Protein AF-A0AAD6TF02-F1 (afdb_monomer_lite)

pLDDT: mean 73.34, std 21.2, range [31.02, 96.44]

Foldseek 3Di:
DDDDDDDDDDPDDPPPPPPDPPPPQVKDFDADDCPPPLVVCLVVLVVDDDDPDQPDDDCPVHDGSVNVVVVSCCSNPPDDPVVVSVLQRDQCPDDPPVPDDPPDPPPRQHFATKIWTQDPNDTDIDHDDDAPDPPQDDDDDDDDPPDDCSVCSVVVVVSNPDPVPPPDD

InterPro domains:
  IPR010497 Epoxide hydrolase, N-terminal [PF06441] (27-95)
  IPR010497 Epoxide hydrolase, N-terminal [PF06441] (109-148)
  IPR029058 Alpha/Beta hydrolase fold [G3DSA:3.40.50.1820] (13-167)
  IPR029058 Alpha/Beta hydrolase fold [SSF53474] (22-164)

Organism: NCBI:txid1745969

Radius of gyration: 25.13 Å; chains: 1; bounding box: 47×43×103 Å

Secondary structure (DSSP, 8-state):
---------------------------EE-----TTHHHHHHHHTTTSPPP------SSTTSS-HHHHHHHHHIIIII--HHHHHHHHT------SGGGS--S-TTT---PPEEEEEEETTEEEEEEE---S-TTPPP------TT--GGGGHHHHHHHHH--------

Sequence (169 aa):
MGFYLHLSSLVLFAAFTTSGAATDFQVKPFKVDLTAQIPRLTSRLPAKTLYSDRDGGSGEWGIELDVLQELRTDWLMNFDWEAQWAELNTSLQWSLTFLLHSCDLERLVHIFEQFTAVIEGLTVHFTHEKSADPEAIPVILCHGWPLTPVILSKYTQALSKNSYRSSNH

Structure (mmCIF, N/CA/C/O backbone):
data_AF-A0AAD6TF02-F1
#
_entry.id   AF-A0AAD6TF02-F1
#
loop_
_atom_site.group_PDB
_atom_site.id
_atom_site.type_symbol
_atom_site.label_atom_id
_atom_site.label_alt_id
_atom_site.label_comp_id
_atom_site.label_asym_id
_atom_site.label_entity_id
_atom_site.label_seq_id
_atom_site.pdbx_PDB_ins_code
_atom_site.Cartn_x
_atom_site.Cartn_y
_atom_site.Cartn_z
_atom_site.occupancy
_atom_site.B_iso_or_equiv
_atom_site.auth_seq_id
_atom_site.auth_comp_id
_atom_site.auth_asym_id
_atom_site.auth_atom_id
_atom_site.pdbx_PDB_model_num
ATOM 1 N N . MET A 1 1 ? -8.373 0.542 68.431 1.00 39.12 1 MET A N 1
ATOM 2 C CA . MET A 1 1 ? -9.798 0.211 68.223 1.00 39.12 1 MET A CA 1
ATOM 3 C C . MET A 1 1 ? -10.224 0.954 66.967 1.00 39.12 1 MET A C 1
ATOM 5 O O . MET A 1 1 ? -10.237 2.176 66.984 1.00 39.12 1 MET A O 1
ATOM 9 N N . GLY A 1 2 ? -10.315 0.240 65.845 1.00 35.72 2 GLY A N 1
ATOM 10 C CA . GLY A 1 2 ? -10.433 0.830 64.511 1.00 35.72 2 GLY A CA 1
ATOM 11 C C . GLY A 1 2 ? -11.868 1.183 64.135 1.00 35.72 2 GLY A C 1
ATOM 12 O O . GLY A 1 2 ? -12.803 0.530 64.585 1.00 35.72 2 GLY A O 1
ATOM 13 N N . PHE A 1 3 ? -12.010 2.178 63.265 1.00 34.72 3 PHE A N 1
ATOM 14 C CA . PHE A 1 3 ? -13.220 2.414 62.487 1.00 34.72 3 PHE A CA 1
ATOM 15 C C . PHE A 1 3 ? -12.809 2.578 61.022 1.00 34.72 3 PHE A C 1
ATOM 17 O O . PHE A 1 3 ? -12.221 3.584 60.636 1.00 34.72 3 PHE A O 1
ATOM 24 N N . TYR A 1 4 ? -13.069 1.535 60.232 1.00 33.84 4 TYR A N 1
ATOM 25 C CA . TYR A 1 4 ? -13.024 1.556 58.773 1.00 33.84 4 TYR A CA 1
ATOM 26 C C . TYR A 1 4 ? -14.386 2.050 58.270 1.00 33.84 4 TYR A C 1
ATOM 28 O O . TYR A 1 4 ? -15.408 1.426 58.549 1.00 33.84 4 TYR A O 1
ATOM 36 N N . LEU A 1 5 ? -14.406 3.158 57.528 1.00 33.00 5 LEU A N 1
ATOM 37 C CA . LEU A 1 5 ? -15.569 3.604 56.758 1.00 33.00 5 LEU A CA 1
ATOM 38 C C . LEU A 1 5 ? -15.458 3.025 55.343 1.00 33.00 5 LEU A C 1
ATOM 40 O O . LEU A 1 5 ? -14.681 3.509 54.525 1.00 33.00 5 LEU A O 1
ATOM 44 N N . HIS A 1 6 ? -16.230 1.975 55.063 1.00 31.02 6 HIS A N 1
ATOM 45 C CA . HIS A 1 6 ? -16.459 1.487 53.704 1.00 31.02 6 HIS A CA 1
ATOM 46 C C . HIS A 1 6 ? -17.544 2.351 53.043 1.00 31.02 6 HIS A C 1
ATOM 48 O O . HIS A 1 6 ? -18.731 2.187 53.319 1.00 31.02 6 HIS A O 1
ATOM 54 N N . LEU A 1 7 ? -17.149 3.267 52.158 1.00 33.94 7 LEU A N 1
ATOM 55 C CA . LEU A 1 7 ? -18.062 3.896 51.203 1.00 33.94 7 LEU A CA 1
ATOM 56 C C . LEU A 1 7 ? -18.243 2.947 50.016 1.00 33.94 7 LEU A C 1
ATOM 58 O O . LEU A 1 7 ? -17.362 2.794 49.175 1.00 33.94 7 LEU A O 1
ATOM 62 N N . SER A 1 8 ? -19.392 2.276 49.992 1.00 35.06 8 SER A N 1
ATOM 63 C CA . SER A 1 8 ? -19.849 1.469 48.863 1.00 35.06 8 SER A CA 1
ATOM 64 C C . SER A 1 8 ? -20.664 2.367 47.935 1.00 35.06 8 SER A C 1
ATOM 66 O O . SER A 1 8 ? -21.845 2.589 48.185 1.00 35.06 8 SER A O 1
ATOM 68 N N . SER A 1 9 ? -20.048 2.887 46.875 1.00 36.28 9 SER A N 1
ATOM 69 C CA . SER A 1 9 ? -20.778 3.484 45.751 1.00 36.28 9 SER A CA 1
ATOM 70 C C . SER A 1 9 ? -20.674 2.540 44.563 1.00 36.28 9 SER A C 1
ATOM 72 O O . SER A 1 9 ? -19.689 2.532 43.830 1.00 36.28 9 SER A O 1
ATOM 74 N N . LEU A 1 10 ? -21.696 1.700 44.421 1.00 32.06 10 LEU A N 1
ATOM 75 C CA . LEU A 1 10 ? -21.902 0.832 43.273 1.00 32.06 10 LEU A CA 1
ATOM 76 C C . LEU A 1 10 ? -22.428 1.707 42.121 1.00 32.06 10 LEU A C 1
ATOM 78 O O . LEU A 1 10 ? -23.614 2.029 42.076 1.00 32.06 10 LEU A O 1
ATOM 82 N N . VAL A 1 11 ? -21.555 2.146 41.213 1.00 40.31 11 VAL A N 1
ATOM 83 C CA . VAL A 1 11 ? -21.994 2.752 39.949 1.00 40.31 11 VAL A CA 1
ATOM 84 C C . VAL A 1 11 ? -22.351 1.609 39.008 1.00 40.31 11 VAL A C 1
ATOM 86 O O . VAL A 1 11 ? -21.481 0.910 38.493 1.00 40.31 11 VAL A O 1
ATOM 89 N N . LEU A 1 12 ? -23.652 1.394 38.828 1.00 31.62 12 LEU A N 1
ATOM 90 C CA . LEU A 1 12 ? -24.197 0.441 37.872 1.00 31.62 12 LEU A CA 1
ATOM 91 C C . LEU A 1 12 ? -24.035 1.033 36.460 1.00 31.62 12 LEU A C 1
ATOM 93 O O . LEU A 1 12 ? -24.918 1.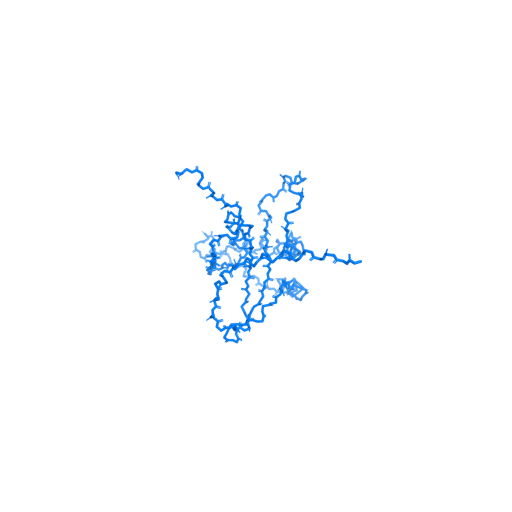727 35.964 1.00 31.62 12 LEU A O 1
ATOM 97 N N . PHE A 1 13 ? -22.893 0.800 35.811 1.00 35.69 13 PHE A N 1
ATOM 98 C CA . PHE A 1 13 ? -22.816 0.968 34.362 1.00 35.69 13 PHE A CA 1
ATOM 99 C C . PHE A 1 13 ? -23.603 -0.179 33.732 1.00 35.69 13 PHE A C 1
ATOM 101 O O . PHE A 1 13 ? -23.212 -1.342 33.833 1.00 35.69 13 PHE A O 1
ATOM 108 N N . ALA A 1 14 ? -24.730 0.146 33.100 1.00 39.00 14 ALA A N 1
ATOM 109 C CA . ALA A 1 14 ? -25.366 -0.756 32.158 1.00 39.00 14 ALA A CA 1
ATOM 110 C C . ALA A 1 14 ? -24.371 -0.985 31.012 1.00 39.00 14 ALA A C 1
ATOM 112 O O . ALA A 1 14 ? -24.220 -0.152 30.122 1.00 39.00 14 ALA A O 1
ATOM 113 N N . ALA A 1 15 ? -23.632 -2.091 31.078 1.00 38.66 15 ALA A N 1
ATOM 114 C CA . ALA A 1 15 ? -22.870 -2.570 29.945 1.00 38.66 15 ALA A CA 1
ATOM 115 C C . ALA A 1 15 ? -23.882 -2.896 28.844 1.00 38.66 15 ALA A C 1
ATOM 117 O O . ALA A 1 15 ? -24.711 -3.792 29.009 1.00 38.66 15 ALA A O 1
ATOM 118 N N . PHE A 1 16 ? -23.818 -2.180 27.722 1.00 40.97 16 PHE A N 1
ATOM 119 C CA . PHE A 1 16 ? -24.311 -2.731 26.470 1.00 40.97 16 PHE A CA 1
ATOM 120 C C . PHE A 1 16 ? -23.475 -3.980 26.203 1.00 40.97 16 PHE A C 1
ATOM 122 O O . PHE A 1 16 ? -22.374 -3.910 25.662 1.00 40.97 16 PHE A O 1
ATOM 129 N N . THR A 1 17 ? -23.964 -5.137 26.641 1.00 37.47 17 THR A N 1
ATOM 130 C CA . THR A 1 17 ? -23.441 -6.413 26.185 1.00 37.47 17 THR A CA 1
ATOM 131 C C . THR A 1 17 ? -23.858 -6.540 24.731 1.00 37.47 17 THR A C 1
ATOM 133 O O . THR A 1 17 ? -24.943 -7.014 24.397 1.00 37.47 17 THR A O 1
ATOM 136 N N . THR A 1 18 ? -22.989 -6.094 23.825 1.00 44.97 18 THR A N 1
ATOM 137 C CA . THR A 1 18 ? -23.006 -6.603 22.460 1.00 44.97 18 THR A CA 1
ATOM 138 C C . THR A 1 18 ? -22.653 -8.081 22.574 1.00 44.97 18 THR A C 1
ATOM 140 O O . THR A 1 18 ? -21.495 -8.479 22.541 1.00 44.97 18 THR A O 1
ATOM 143 N N . SER A 1 19 ? -23.670 -8.916 22.774 1.00 47.09 19 SER A N 1
ATOM 144 C CA . SER A 1 19 ? -23.575 -10.360 22.596 1.00 47.09 19 SER A CA 1
ATOM 145 C C . SER A 1 19 ? -23.508 -10.662 21.094 1.00 47.09 19 SER A C 1
ATOM 147 O O . SER A 1 19 ? -24.372 -11.336 20.540 1.00 47.09 19 SER A O 1
ATOM 149 N N . GLY A 1 20 ? -22.496 -10.130 20.414 1.00 47.09 20 GLY A N 1
ATOM 150 C CA . GLY A 1 20 ? -21.997 -10.732 19.189 1.00 47.09 20 GLY A CA 1
ATOM 151 C C . GLY A 1 20 ? -21.016 -11.806 19.625 1.00 47.09 20 GLY A C 1
ATOM 152 O O . GLY A 1 20 ? -20.141 -11.522 20.440 1.00 47.09 20 GLY A O 1
ATOM 153 N N . ALA A 1 21 ? -21.180 -13.042 19.153 1.00 46.38 21 ALA A N 1
ATOM 154 C CA . ALA A 1 21 ? -20.158 -14.065 19.338 1.00 46.38 21 ALA A CA 1
ATOM 155 C C . ALA A 1 21 ? -18.805 -13.445 18.963 1.00 46.38 21 ALA A C 1
ATOM 157 O O . ALA A 1 21 ? -18.657 -12.948 17.848 1.00 46.38 21 ALA A O 1
ATOM 158 N N . ALA A 1 22 ? -17.867 -13.388 19.910 1.00 51.59 22 ALA A N 1
ATOM 159 C CA . ALA A 1 22 ? -16.541 -12.847 19.668 1.00 51.59 22 ALA A CA 1
ATOM 160 C C . ALA A 1 22 ? -15.817 -13.803 18.715 1.00 51.59 22 ALA A C 1
ATOM 162 O O . ALA A 1 22 ? -15.120 -14.722 19.136 1.00 51.59 22 ALA A O 1
ATOM 163 N N . THR A 1 23 ? -16.050 -13.642 17.418 1.00 61.19 23 THR A N 1
ATOM 164 C CA . THR A 1 23 ? -15.201 -14.219 16.390 1.00 61.19 23 THR A CA 1
ATOM 165 C C . THR A 1 23 ? -13.829 -13.597 16.576 1.00 61.19 23 THR A C 1
ATOM 167 O O . THR A 1 23 ? -13.658 -12.388 16.425 1.00 61.19 23 THR A O 1
ATOM 170 N N . ASP A 1 24 ? -12.863 -14.418 16.979 1.00 80.81 24 ASP A N 1
ATOM 171 C CA . ASP A 1 24 ? -11.467 -14.012 17.053 1.00 80.81 24 ASP A CA 1
ATOM 172 C C . ASP A 1 24 ? -10.962 -13.772 15.628 1.00 80.81 24 ASP A C 1
ATOM 174 O O . ASP A 1 24 ? -10.550 -14.688 14.918 1.00 80.81 24 ASP A O 1
ATOM 178 N N . PHE A 1 25 ? -11.050 -12.519 15.191 1.00 87.44 25 PHE A N 1
ATOM 179 C CA . PHE A 1 25 ? -10.585 -12.077 13.881 1.00 87.44 25 PHE A CA 1
ATOM 180 C C . PHE A 1 25 ? -9.049 -12.047 13.775 1.00 87.44 25 PHE A C 1
ATOM 182 O O . PHE A 1 25 ? -8.526 -11.650 12.735 1.00 87.44 25 PHE A O 1
ATOM 189 N N . GLN A 1 26 ? -8.316 -12.441 14.830 1.00 92.44 26 GLN A N 1
ATOM 190 C CA . GLN A 1 26 ? -6.852 -12.472 14.883 1.00 92.44 26 GLN A CA 1
ATOM 191 C C . GLN A 1 26 ? -6.210 -11.173 14.379 1.00 92.44 26 GLN A C 1
ATOM 193 O O . GLN A 1 26 ? -5.272 -11.201 13.577 1.00 92.44 26 GLN A O 1
ATOM 198 N N . VAL A 1 27 ? -6.738 -10.030 14.827 1.00 94.19 27 VAL A N 1
ATOM 199 C CA . VAL A 1 27 ? -6.269 -8.713 14.386 1.00 94.19 27 VAL A CA 1
ATOM 200 C C . VAL A 1 27 ? -4.813 -8.512 14.808 1.00 94.19 27 VAL A C 1
ATOM 202 O O . VAL A 1 27 ? -4.483 -8.617 15.989 1.00 94.19 27 VAL A O 1
ATOM 205 N N . LYS A 1 28 ? -3.936 -8.216 13.846 1.00 95.06 28 LYS A N 1
ATOM 206 C CA . LYS A 1 28 ? -2.494 -8.022 14.061 1.00 95.06 28 LYS A CA 1
ATOM 207 C C . LYS A 1 28 ? -2.026 -6.707 13.442 1.00 95.06 28 LYS A C 1
ATOM 209 O O . LYS A 1 28 ? -2.441 -6.412 12.318 1.00 95.06 28 LYS A O 1
ATOM 214 N N . PRO A 1 29 ? -1.138 -5.949 14.114 1.00 94.25 29 PRO A N 1
ATOM 215 C CA . PRO A 1 29 ? -0.447 -4.828 13.489 1.00 94.25 29 PRO A CA 1
ATOM 216 C C . PRO A 1 29 ? 0.277 -5.273 12.218 1.00 94.25 29 PRO A C 1
ATOM 218 O O . PRO A 1 29 ? 0.823 -6.377 12.155 1.00 94.25 29 PRO A O 1
ATOM 221 N N . PHE A 1 30 ? 0.294 -4.404 11.217 1.00 93.00 30 PHE A N 1
ATOM 222 C CA . PHE A 1 30 ? 0.917 -4.655 9.927 1.00 93.00 30 PHE A CA 1
ATOM 223 C C . PHE A 1 30 ? 1.913 -3.547 9.587 1.00 93.00 30 PHE A C 1
ATOM 225 O O . PHE A 1 30 ? 1.681 -2.368 9.855 1.00 93.00 30 PHE A O 1
ATOM 232 N N . LYS A 1 31 ? 3.029 -3.940 8.976 1.00 90.88 31 LYS A N 1
ATOM 233 C CA . LYS A 1 31 ? 3.994 -3.035 8.356 1.00 90.88 31 LYS A CA 1
ATOM 234 C C . LYS A 1 31 ? 4.262 -3.538 6.949 1.00 90.88 31 LYS A C 1
ATOM 236 O O . LYS A 1 31 ? 4.436 -4.737 6.740 1.00 90.88 31 LYS A O 1
ATOM 241 N N . VAL A 1 32 ? 4.276 -2.615 5.997 1.00 90.38 32 VAL A N 1
ATOM 242 C CA . VAL A 1 32 ? 4.658 -2.907 4.620 1.00 90.38 32 VAL A CA 1
ATOM 243 C C . VAL A 1 32 ? 6.132 -3.300 4.631 1.00 90.38 32 VAL A C 1
ATOM 245 O O . VAL A 1 32 ? 6.945 -2.601 5.230 1.00 90.38 32 VAL A O 1
ATOM 248 N N . ASP A 1 33 ? 6.487 -4.390 3.964 1.00 92.44 33 ASP A N 1
ATOM 249 C CA . ASP A 1 33 ? 7.876 -4.791 3.748 1.00 92.44 33 ASP A CA 1
ATOM 250 C C . ASP A 1 33 ? 8.152 -4.795 2.245 1.00 92.44 33 ASP A C 1
ATOM 252 O O . ASP A 1 33 ? 7.531 -5.556 1.496 1.00 92.44 33 ASP A O 1
ATOM 256 N N . LEU A 1 34 ? 9.044 -3.901 1.812 1.00 91.94 34 LEU A N 1
ATOM 257 C CA . LEU A 1 34 ? 9.466 -3.773 0.418 1.00 91.94 34 LEU A CA 1
ATOM 258 C C . LEU A 1 34 ? 10.909 -4.239 0.181 1.00 91.94 34 LEU A C 1
ATOM 260 O O . LEU A 1 34 ? 11.415 -4.083 -0.935 1.00 91.94 34 LEU A O 1
ATOM 264 N N . THR A 1 35 ? 11.548 -4.867 1.177 1.00 93.75 35 THR A N 1
ATOM 265 C CA . THR A 1 35 ? 12.963 -5.277 1.138 1.00 93.75 35 THR A CA 1
ATOM 266 C C . THR A 1 35 ? 13.286 -6.151 -0.076 1.00 93.75 35 THR A C 1
ATOM 268 O O . THR A 1 35 ? 14.352 -6.032 -0.674 1.00 93.75 35 THR A O 1
ATOM 271 N N . ALA A 1 36 ? 12.366 -7.031 -0.483 1.00 94.69 36 ALA A N 1
ATOM 272 C CA . ALA A 1 36 ? 12.548 -7.888 -1.657 1.00 94.69 36 ALA A CA 1
ATOM 273 C C . ALA A 1 36 ? 12.010 -7.257 -2.956 1.00 94.69 36 ALA A C 1
ATOM 275 O O . ALA A 1 36 ? 12.401 -7.642 -4.060 1.00 94.69 36 ALA A O 1
ATOM 276 N N . GLN A 1 37 ? 11.083 -6.309 -2.846 1.00 94.50 37 GLN A N 1
ATOM 277 C CA . GLN A 1 37 ? 10.295 -5.761 -3.942 1.00 94.50 37 GLN A CA 1
ATOM 278 C C . GLN A 1 37 ? 11.045 -4.638 -4.651 1.00 94.50 37 GLN A C 1
ATOM 280 O O . GLN A 1 37 ? 11.053 -4.633 -5.881 1.00 94.50 37 GLN A O 1
ATOM 285 N N . ILE A 1 38 ? 11.713 -3.748 -3.910 1.00 93.12 38 ILE A N 1
ATOM 286 C CA . ILE A 1 38 ? 12.505 -2.655 -4.491 1.00 93.12 38 ILE A CA 1
ATOM 287 C C . ILE A 1 38 ? 13.673 -3.216 -5.328 1.00 93.12 38 ILE A C 1
ATOM 289 O O . ILE A 1 38 ? 13.725 -2.908 -6.520 1.00 93.12 38 ILE A O 1
ATOM 293 N N . PRO A 1 39 ? 14.531 -4.136 -4.829 1.00 93.75 39 PRO A N 1
ATOM 294 C CA . PRO A 1 39 ? 15.583 -4.745 -5.656 1.00 93.75 39 PRO A CA 1
ATOM 295 C C . PRO A 1 39 ? 15.037 -5.528 -6.859 1.00 93.75 39 PRO A C 1
ATOM 297 O O . PRO A 1 39 ? 15.613 -5.543 -7.951 1.00 93.75 39 PRO A O 1
ATOM 300 N N . ARG A 1 40 ? 13.886 -6.191 -6.692 1.00 93.75 40 ARG A N 1
ATOM 301 C CA . ARG A 1 40 ? 13.214 -6.886 -7.796 1.00 93.75 40 ARG A CA 1
ATOM 302 C C . ARG A 1 40 ? 12.700 -5.911 -8.857 1.00 93.75 40 ARG A C 1
ATOM 304 O O . ARG A 1 40 ? 12.717 -6.246 -10.038 1.00 93.75 40 ARG A O 1
ATOM 311 N N . LEU A 1 41 ? 12.213 -4.739 -8.464 1.00 92.75 41 LEU A N 1
ATOM 312 C CA . LEU A 1 41 ? 11.762 -3.701 -9.384 1.00 92.75 41 LEU A CA 1
ATOM 313 C C . LEU A 1 41 ? 12.950 -3.137 -10.170 1.00 92.75 41 LEU A C 1
ATOM 315 O O . LEU A 1 41 ? 12.943 -3.175 -11.402 1.00 92.75 41 LEU A O 1
ATOM 319 N N . THR A 1 42 ? 13.991 -2.698 -9.463 1.00 91.06 42 THR A N 1
ATOM 320 C CA . THR A 1 42 ? 15.171 -2.052 -10.055 1.00 91.06 42 THR A CA 1
ATOM 321 C C . THR A 1 42 ? 15.983 -2.994 -10.943 1.00 91.06 42 THR A C 1
ATOM 323 O O . THR A 1 42 ? 16.571 -2.547 -11.922 1.00 91.06 42 THR A O 1
ATOM 326 N N . SER A 1 43 ? 15.951 -4.308 -10.697 1.00 92.94 43 SER A N 1
ATOM 327 C CA . SER A 1 43 ? 16.556 -5.305 -11.600 1.00 92.94 43 SER A CA 1
ATOM 328 C C . SER A 1 43 ? 15.729 -5.590 -12.859 1.00 92.94 43 SER A C 1
ATOM 330 O O . SER A 1 43 ? 16.286 -5.921 -13.906 1.00 92.94 43 SER A O 1
ATOM 332 N N . ARG A 1 44 ? 14.396 -5.475 -12.797 1.00 92.69 44 ARG A N 1
ATOM 333 C CA . ARG A 1 44 ? 13.507 -5.847 -13.912 1.00 92.69 44 ARG A CA 1
ATOM 334 C C . ARG A 1 44 ? 13.192 -4.701 -14.859 1.00 92.69 44 ARG A C 1
ATOM 336 O O . ARG A 1 44 ? 13.027 -4.953 -16.051 1.00 92.69 44 ARG A O 1
ATOM 343 N N . LEU A 1 45 ? 13.063 -3.478 -14.349 1.00 90.69 45 LEU A N 1
ATOM 344 C CA . LEU A 1 45 ? 12.704 -2.316 -15.166 1.00 90.69 45 LEU A CA 1
ATOM 345 C C . LEU A 1 45 ? 13.714 -2.031 -16.294 1.00 90.69 45 LEU A C 1
ATOM 347 O O . LEU A 1 45 ? 13.258 -1.816 -17.419 1.00 90.69 45 LEU A O 1
ATOM 351 N N . PRO A 1 46 ? 15.045 -2.097 -16.076 1.00 89.31 46 PRO A N 1
ATOM 352 C CA . PRO A 1 46 ? 16.015 -1.862 -17.147 1.00 89.31 46 PRO A CA 1
ATOM 353 C C . PRO A 1 46 ? 15.999 -2.962 -18.215 1.00 89.31 46 PRO A C 1
ATOM 355 O O . PRO A 1 46 ? 16.171 -2.685 -19.397 1.00 89.31 46 PRO A O 1
ATOM 358 N N . ALA A 1 47 ? 15.741 -4.212 -17.814 1.00 80.69 47 ALA A N 1
ATOM 359 C CA . ALA A 1 47 ? 15.728 -5.373 -18.707 1.00 80.69 47 ALA A CA 1
ATOM 360 C C . ALA A 1 47 ? 14.488 -5.440 -19.620 1.00 80.69 47 ALA A C 1
ATOM 362 O O . ALA A 1 47 ? 14.404 -6.294 -20.504 1.00 80.69 47 ALA A O 1
ATOM 363 N N . LYS A 1 48 ? 13.491 -4.576 -19.400 1.00 85.12 48 LYS A N 1
ATOM 364 C CA . LYS A 1 48 ? 12.264 -4.544 -20.196 1.00 85.12 48 LYS A CA 1
ATOM 365 C C . LYS A 1 48 ? 12.453 -3.692 -21.448 1.00 85.12 48 LYS A C 1
ATOM 367 O O . LYS A 1 48 ? 12.514 -2.464 -21.367 1.00 85.12 48 LYS A O 1
ATOM 372 N N . THR A 1 49 ? 12.443 -4.342 -22.608 1.00 83.88 49 THR A N 1
ATOM 373 C CA . THR A 1 49 ? 12.337 -3.681 -23.914 1.00 83.88 49 THR A CA 1
ATOM 374 C C . THR A 1 49 ? 11.063 -2.836 -23.977 1.00 83.88 49 THR A C 1
ATOM 376 O O . THR A 1 49 ? 9.978 -3.333 -23.671 1.00 83.88 49 THR A O 1
ATOM 379 N N . LEU A 1 50 ? 11.206 -1.561 -24.342 1.00 81.38 50 LEU A N 1
ATOM 380 C CA . LEU A 1 50 ? 10.088 -0.723 -24.781 1.00 81.38 50 LEU A CA 1
ATOM 381 C C . LEU A 1 50 ? 9.974 -0.834 -26.296 1.00 81.38 50 LEU A C 1
ATOM 383 O O . LEU A 1 50 ? 10.990 -0.981 -26.974 1.00 81.38 50 LEU A O 1
ATOM 387 N N . TYR A 1 51 ? 8.750 -0.774 -26.810 1.00 75.75 5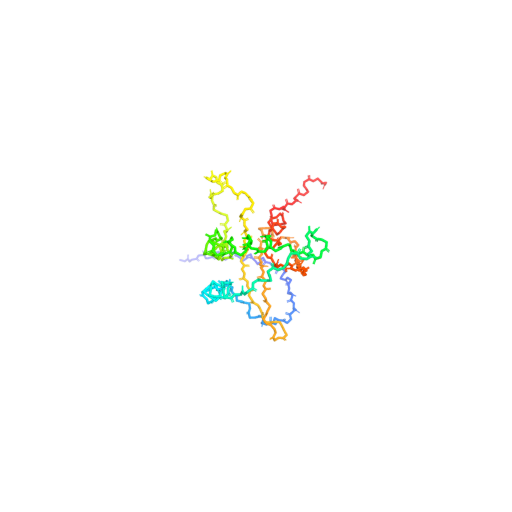1 TYR A N 1
ATOM 388 C CA . TYR A 1 51 ? 8.521 -0.714 -28.250 1.00 75.75 51 TYR A CA 1
ATOM 389 C C . TYR A 1 51 ? 9.192 0.538 -28.831 1.00 75.75 51 TYR A C 1
ATOM 391 O O . TYR A 1 51 ? 9.213 1.583 -28.186 1.00 75.75 51 TYR A O 1
ATOM 399 N N . SER A 1 52 ? 9.794 0.403 -30.012 1.00 68.19 52 SER A N 1
ATOM 400 C CA . SER A 1 52 ? 10.563 1.461 -30.681 1.00 68.19 52 SER A CA 1
ATOM 401 C C . SER A 1 52 ? 9.716 2.367 -31.571 1.00 68.19 52 SER A C 1
ATOM 403 O O . SER A 1 52 ? 10.192 3.423 -31.986 1.00 68.19 52 SER A O 1
ATOM 405 N N . ASP A 1 53 ? 8.486 1.953 -31.876 1.00 65.38 53 ASP A N 1
ATOM 406 C CA . ASP A 1 53 ? 7.743 2.500 -33.005 1.00 65.38 53 ASP A CA 1
ATOM 407 C C . ASP A 1 53 ? 6.690 3.498 -32.518 1.00 65.38 53 ASP A C 1
ATOM 409 O O . ASP A 1 53 ? 5.884 3.220 -31.628 1.00 65.38 53 ASP A O 1
ATOM 413 N N . ARG A 1 54 ? 6.734 4.695 -33.107 1.00 61.59 54 ARG A N 1
ATOM 414 C CA . ARG A 1 54 ? 5.912 5.862 -32.769 1.00 61.59 54 ARG A CA 1
ATOM 415 C C . ARG A 1 54 ? 4.664 5.923 -33.653 1.00 61.59 54 ARG A C 1
ATOM 417 O O . ARG A 1 54 ? 4.385 6.956 -34.253 1.00 61.59 54 ARG A O 1
ATOM 424 N N . ASP A 1 55 ? 3.931 4.821 -33.763 1.00 58.75 55 ASP A N 1
ATOM 425 C CA . ASP A 1 55 ? 2.783 4.748 -34.680 1.00 58.75 55 ASP A CA 1
ATOM 426 C C . ASP A 1 55 ? 1.469 5.300 -34.089 1.00 58.75 55 ASP A C 1
ATOM 428 O O . ASP A 1 55 ? 0.429 5.257 -34.740 1.00 58.75 55 ASP A O 1
ATOM 432 N N . GLY A 1 56 ? 1.487 5.896 -32.893 1.00 57.94 56 GLY A N 1
ATOM 433 C CA . GLY A 1 56 ? 0.307 6.540 -32.309 1.00 57.94 56 GLY A CA 1
ATOM 434 C C . GLY A 1 56 ? 0.701 7.617 -31.312 1.00 57.94 56 GLY A C 1
ATOM 435 O O . GLY A 1 56 ? 0.978 7.287 -30.172 1.00 57.94 56 GLY A O 1
ATOM 436 N N . GLY A 1 57 ? 0.770 8.870 -31.773 1.00 57.62 57 GLY A N 1
ATOM 437 C CA . GLY A 1 57 ? 1.301 10.016 -31.022 1.00 57.62 57 GLY A CA 1
ATOM 438 C C . GLY A 1 57 ? 0.262 11.066 -30.618 1.00 57.62 57 GLY A C 1
ATOM 439 O O . GLY A 1 57 ? 0.527 12.257 -30.779 1.00 57.62 57 GLY A O 1
ATOM 440 N N . SER A 1 58 ? -0.933 10.664 -30.179 1.00 64.69 58 SER A N 1
ATOM 441 C CA . SER A 1 58 ? -2.008 11.602 -29.796 1.00 64.69 58 SER A CA 1
ATOM 442 C C . SER A 1 58 ? -2.581 11.396 -28.387 1.00 64.69 58 SER A C 1
ATOM 444 O O . SER A 1 58 ? -3.526 12.083 -28.012 1.00 64.69 58 SER A O 1
ATOM 446 N N . GLY A 1 59 ? -2.065 10.466 -27.584 1.00 69.81 59 GLY A N 1
ATOM 447 C CA . GLY A 1 59 ? -2.608 10.076 -26.278 1.00 69.81 59 GLY A CA 1
ATOM 448 C C . GLY A 1 59 ? -3.960 9.354 -26.366 1.00 69.81 59 GLY A C 1
ATOM 449 O O . GLY A 1 59 ? -4.446 8.803 -25.380 1.00 69.81 59 GLY A O 1
ATOM 450 N N . GLU A 1 60 ? -4.567 9.312 -27.556 1.00 80.62 60 GLU A N 1
ATOM 451 C CA . GLU A 1 60 ? -5.868 8.695 -27.833 1.00 80.62 60 GLU A CA 1
ATOM 452 C C . GLU A 1 60 ? -5.833 7.168 -27.691 1.00 80.62 60 GLU A C 1
ATOM 454 O O . GLU A 1 60 ? -6.854 6.549 -27.396 1.00 80.62 60 GLU A O 1
ATOM 459 N N . TRP A 1 61 ? -4.657 6.559 -27.859 1.00 80.81 61 TRP A N 1
ATOM 460 C CA . TRP A 1 61 ? -4.454 5.108 -27.788 1.00 80.81 61 TRP A CA 1
ATOM 461 C C . TRP A 1 61 ? -3.779 4.647 -26.491 1.00 80.81 61 TRP A C 1
ATOM 463 O O . TRP A 1 61 ? -3.448 3.469 -26.348 1.00 80.81 61 TRP A O 1
ATOM 473 N N . GLY A 1 62 ? -3.610 5.556 -25.528 1.00 82.12 62 GLY A N 1
ATOM 474 C CA . GLY A 1 62 ? -3.016 5.274 -24.229 1.00 82.12 62 GLY A CA 1
ATOM 475 C C . GLY A 1 62 ? -1.795 6.135 -23.936 1.00 82.12 62 GLY A C 1
ATOM 476 O O . GLY A 1 62 ? -1.648 7.242 -24.444 1.00 82.12 62 GLY A O 1
ATOM 477 N N . ILE A 1 63 ? -0.942 5.626 -23.049 1.00 85.25 63 ILE A N 1
ATOM 478 C CA . ILE A 1 63 ? 0.253 6.337 -22.604 1.00 85.25 63 ILE A CA 1
ATOM 479 C C . ILE A 1 63 ? 1.315 6.364 -23.708 1.00 85.25 63 ILE A C 1
ATOM 481 O O . ILE A 1 63 ? 1.659 5.333 -24.286 1.00 85.25 63 ILE A O 1
ATOM 485 N N . GLU A 1 64 ? 1.832 7.557 -23.972 1.00 85.75 64 GLU A N 1
ATOM 486 C CA . GLU A 1 64 ? 2.851 7.792 -24.988 1.00 85.75 64 GLU A CA 1
ATOM 487 C C . GLU A 1 64 ? 4.202 7.170 -24.608 1.00 85.75 64 GLU A C 1
ATOM 489 O O . GLU A 1 64 ? 4.537 7.001 -23.429 1.00 85.75 64 GLU A O 1
ATOM 494 N N . LEU A 1 65 ? 4.994 6.808 -25.624 1.00 85.62 65 LEU A N 1
ATOM 495 C CA . LEU A 1 65 ? 6.284 6.142 -25.421 1.00 85.62 65 LEU A CA 1
ATOM 496 C C . LEU A 1 65 ? 7.281 7.026 -24.660 1.00 85.62 65 LEU A C 1
ATOM 498 O O . LEU A 1 65 ? 8.027 6.517 -23.825 1.00 85.62 65 LEU A O 1
ATOM 502 N N . ASP A 1 66 ? 7.299 8.327 -24.938 1.00 86.50 66 ASP A N 1
ATOM 503 C CA . ASP A 1 66 ? 8.156 9.290 -24.244 1.00 86.50 66 ASP A CA 1
ATOM 504 C C . ASP A 1 66 ? 7.765 9.428 -22.766 1.00 86.50 66 ASP A C 1
ATOM 506 O O . ASP A 1 66 ? 8.634 9.325 -21.903 1.00 86.50 66 ASP A O 1
ATOM 510 N N . VAL A 1 67 ? 6.467 9.511 -22.456 1.00 87.81 67 VAL A N 1
ATOM 511 C CA . VAL A 1 67 ? 5.958 9.512 -21.074 1.00 87.81 67 VAL A CA 1
ATOM 512 C C . VAL A 1 67 ? 6.339 8.216 -20.350 1.00 87.81 67 VAL A C 1
ATOM 514 O O . VAL A 1 67 ? 6.775 8.244 -19.202 1.00 87.81 67 VAL A O 1
ATOM 517 N N . LEU A 1 68 ? 6.240 7.052 -21.003 1.00 88.69 68 LEU A N 1
ATOM 518 C CA . LEU A 1 68 ? 6.689 5.782 -20.416 1.00 88.69 68 LEU A CA 1
ATOM 519 C C . LEU A 1 68 ? 8.200 5.747 -20.137 1.00 88.69 68 LEU A C 1
ATOM 521 O O . LEU A 1 68 ? 8.631 5.145 -19.147 1.00 88.69 68 LEU A O 1
ATOM 525 N N . GLN A 1 69 ? 9.010 6.340 -21.015 1.00 89.31 69 GLN A N 1
ATOM 526 C CA . GLN A 1 69 ? 10.460 6.446 -20.838 1.00 89.31 69 GLN A CA 1
ATOM 527 C C . GLN A 1 69 ? 10.818 7.397 -19.693 1.00 89.31 69 GLN A C 1
ATOM 529 O O . GLN A 1 69 ? 11.716 7.087 -18.906 1.00 89.31 69 GLN A O 1
ATOM 534 N N . GLU A 1 70 ? 10.090 8.505 -19.563 1.00 90.75 70 GLU A N 1
ATOM 535 C CA . GLU A 1 70 ? 10.223 9.449 -18.456 1.00 90.75 70 GLU A CA 1
ATOM 536 C C . GLU A 1 70 ? 9.849 8.786 -17.127 1.00 90.75 70 GLU A C 1
ATOM 538 O O . GLU A 1 70 ? 10.692 8.709 -16.239 1.00 90.75 70 GLU A O 1
ATOM 543 N N . LEU A 1 71 ? 8.673 8.153 -17.028 1.00 92.31 71 LEU A N 1
ATOM 544 C CA . LEU A 1 71 ? 8.249 7.432 -15.819 1.00 92.31 71 LEU A CA 1
ATOM 545 C C . LEU A 1 71 ? 9.241 6.339 -15.406 1.00 92.31 71 LEU A C 1
ATOM 547 O O . LEU A 1 71 ? 9.511 6.148 -14.220 1.00 92.31 71 LEU A O 1
ATOM 551 N N . ARG A 1 72 ? 9.807 5.610 -16.376 1.00 92.38 72 ARG A N 1
ATOM 552 C CA . ARG A 1 72 ? 10.870 4.633 -16.106 1.00 92.38 72 ARG A CA 1
ATOM 553 C C . ARG A 1 72 ? 12.109 5.312 -15.530 1.00 92.38 72 ARG A C 1
ATOM 555 O O . ARG A 1 72 ? 12.705 4.772 -14.601 1.00 92.38 72 ARG A O 1
ATOM 562 N N . THR A 1 73 ? 12.521 6.433 -16.115 1.00 92.56 73 THR A N 1
ATOM 563 C CA . THR A 1 73 ? 13.686 7.199 -15.661 1.00 92.56 73 THR A CA 1
ATOM 564 C C . THR A 1 73 ? 13.459 7.702 -14.245 1.00 92.56 73 THR A C 1
ATOM 566 O O . THR A 1 73 ? 14.310 7.484 -13.386 1.00 92.56 73 THR A O 1
ATOM 569 N N . ASP A 1 74 ? 12.280 8.252 -13.969 1.00 92.75 74 ASP A N 1
ATOM 570 C CA . ASP A 1 74 ? 11.905 8.706 -12.639 1.00 92.75 74 ASP A CA 1
ATOM 571 C C . ASP A 1 74 ? 11.959 7.573 -11.621 1.00 92.75 74 ASP A C 1
ATOM 573 O O . ASP A 1 74 ? 12.637 7.697 -10.606 1.00 92.75 74 ASP A O 1
ATOM 577 N N . TRP A 1 75 ? 11.333 6.430 -11.907 1.00 93.56 75 TRP A N 1
ATOM 578 C CA . TRP A 1 75 ? 11.316 5.285 -10.990 1.00 93.56 75 TRP A CA 1
ATOM 579 C C . TRP A 1 75 ? 12.700 4.697 -10.704 1.00 93.56 75 TRP A C 1
ATOM 581 O O . TRP A 1 75 ? 12.884 4.080 -9.653 1.00 93.56 75 TRP A O 1
ATOM 591 N N . LEU A 1 76 ? 13.645 4.831 -11.639 1.00 92.44 76 LEU A N 1
ATOM 592 C CA . LEU A 1 76 ? 15.002 4.302 -11.504 1.00 92.44 76 LEU A CA 1
ATOM 593 C C . LEU A 1 76 ? 15.979 5.294 -10.868 1.00 92.44 76 LEU A C 1
ATOM 595 O O . LEU A 1 76 ? 16.904 4.854 -10.190 1.00 92.44 76 LEU A O 1
ATOM 599 N N . MET A 1 77 ? 15.805 6.593 -11.117 1.00 91.94 77 MET A N 1
ATOM 600 C CA . MET A 1 77 ? 16.831 7.602 -10.836 1.00 91.94 77 MET A CA 1
ATOM 601 C C . MET A 1 77 ? 16.372 8.694 -9.869 1.00 91.94 77 MET A C 1
ATOM 603 O O . MET A 1 77 ? 17.195 9.191 -9.104 1.00 91.94 77 MET A O 1
ATOM 607 N N . ASN A 1 78 ? 15.092 9.074 -9.901 1.00 90.94 78 ASN A N 1
ATOM 608 C CA . ASN A 1 78 ? 14.593 10.267 -9.208 1.00 90.94 78 ASN A CA 1
ATOM 609 C C . ASN A 1 78 ? 13.652 9.935 -8.040 1.00 90.94 78 ASN A C 1
ATOM 611 O O . ASN A 1 78 ? 13.498 10.742 -7.126 1.00 90.94 78 ASN A O 1
ATOM 615 N N . PHE A 1 79 ? 13.008 8.766 -8.064 1.00 90.62 79 PHE A N 1
ATOM 616 C CA . PHE A 1 79 ? 12.047 8.347 -7.053 1.00 90.62 79 PHE A CA 1
ATOM 617 C C . PHE A 1 79 ? 12.742 7.694 -5.854 1.00 90.62 79 PHE A C 1
ATOM 619 O O . PHE A 1 79 ? 13.397 6.657 -5.983 1.00 90.62 79 PHE A O 1
ATOM 626 N N . ASP A 1 80 ? 12.549 8.276 -4.672 1.00 90.62 80 ASP A N 1
ATOM 627 C CA . ASP A 1 80 ? 13.080 7.746 -3.418 1.00 90.62 80 ASP A CA 1
ATOM 628 C C . ASP A 1 80 ? 12.141 6.679 -2.831 1.00 90.62 80 ASP A C 1
ATOM 630 O O . ASP A 1 80 ? 11.214 6.954 -2.062 1.00 90.62 80 ASP A O 1
ATOM 634 N N . TRP A 1 81 ? 12.382 5.429 -3.226 1.00 89.88 81 TRP A N 1
ATOM 635 C CA . TRP A 1 81 ? 11.613 4.280 -2.749 1.00 89.88 81 TRP A CA 1
ATOM 636 C C . TRP A 1 81 ? 11.736 4.051 -1.241 1.00 89.88 81 TRP A C 1
ATOM 638 O O . TRP A 1 81 ? 10.772 3.598 -0.625 1.00 89.88 81 TRP A O 1
ATOM 648 N N . GLU A 1 82 ? 12.889 4.359 -0.647 1.00 89.69 82 GLU A N 1
ATOM 649 C CA . GLU A 1 82 ? 13.136 4.156 0.782 1.00 89.69 82 GLU A CA 1
ATOM 650 C C . GLU A 1 82 ? 12.382 5.196 1.611 1.00 89.69 82 GLU A C 1
ATOM 652 O O . GLU A 1 82 ? 11.716 4.842 2.586 1.00 89.69 82 GLU A O 1
ATOM 657 N N . ALA A 1 83 ? 12.394 6.464 1.184 1.00 87.38 83 ALA A N 1
ATOM 658 C CA . ALA A 1 83 ? 11.579 7.505 1.802 1.00 87.38 83 ALA A CA 1
ATOM 659 C C . ALA A 1 83 ? 10.084 7.171 1.710 1.00 87.38 83 ALA A C 1
ATOM 661 O O . ALA A 1 83 ? 9.374 7.244 2.716 1.00 87.38 83 ALA A O 1
ATOM 662 N N . GLN A 1 84 ? 9.610 6.727 0.539 1.00 85.75 84 GLN A N 1
ATOM 663 C CA . GLN A 1 84 ? 8.207 6.351 0.378 1.00 85.75 84 GLN A CA 1
ATOM 664 C C . GLN A 1 84 ? 7.835 5.143 1.247 1.00 85.75 84 GLN A C 1
ATOM 666 O O . GLN A 1 84 ? 6.765 5.126 1.857 1.00 85.75 84 GLN A O 1
ATOM 671 N N . TRP A 1 85 ? 8.699 4.129 1.324 1.00 88.12 85 TRP A N 1
ATOM 672 C CA . TRP A 1 85 ? 8.491 2.959 2.176 1.00 88.12 85 TRP A CA 1
ATOM 673 C C . TRP A 1 85 ? 8.451 3.330 3.663 1.00 88.12 85 TRP A C 1
ATOM 675 O O . TRP A 1 85 ? 7.571 2.861 4.394 1.00 88.12 85 TRP A O 1
ATOM 685 N N . ALA A 1 86 ? 9.361 4.200 4.104 1.00 85.94 86 ALA A N 1
ATOM 686 C CA . ALA A 1 86 ? 9.372 4.720 5.464 1.00 85.94 86 ALA A CA 1
ATOM 687 C C . ALA A 1 86 ? 8.065 5.459 5.779 1.00 85.94 86 ALA A C 1
ATOM 689 O O . ALA A 1 86 ? 7.449 5.204 6.816 1.00 85.94 86 ALA A O 1
ATOM 690 N N . GLU A 1 87 ? 7.588 6.305 4.866 1.00 81.56 87 GLU A N 1
ATOM 691 C CA . GLU A 1 87 ? 6.325 7.025 5.018 1.00 81.56 87 GLU A CA 1
ATOM 692 C C . GLU A 1 87 ? 5.121 6.079 5.124 1.00 81.56 87 GLU A C 1
ATOM 694 O O . GLU A 1 87 ? 4.316 6.229 6.044 1.00 81.56 87 GLU A O 1
ATOM 699 N N . LEU A 1 88 ? 5.040 5.038 4.278 1.00 83.19 88 LEU A N 1
ATOM 700 C CA . LEU A 1 88 ? 3.966 4.036 4.354 1.00 83.19 88 LEU A CA 1
ATOM 701 C C . LEU A 1 88 ? 3.864 3.407 5.753 1.00 83.19 88 LEU A C 1
ATOM 703 O O . LEU A 1 88 ? 2.779 3.053 6.212 1.00 83.19 88 LEU A O 1
ATOM 707 N N . ASN A 1 89 ? 5.001 3.247 6.428 1.00 86.19 89 ASN A N 1
ATOM 708 C CA . ASN A 1 89 ? 5.095 2.630 7.745 1.00 86.19 89 ASN A CA 1
ATOM 709 C C . ASN A 1 89 ? 5.070 3.625 8.907 1.00 86.19 89 ASN A C 1
ATOM 711 O O . ASN A 1 89 ? 5.084 3.189 10.066 1.00 86.19 89 ASN A O 1
ATOM 715 N N . THR A 1 90 ? 5.015 4.927 8.638 1.00 78.94 90 THR A N 1
ATOM 716 C CA . THR A 1 90 ? 5.019 5.953 9.675 1.00 78.94 90 THR A CA 1
ATOM 717 C C . THR A 1 90 ? 3.587 6.327 10.048 1.00 78.94 90 THR A C 1
ATOM 719 O O . THR A 1 90 ? 2.910 7.057 9.334 1.00 78.94 90 THR A O 1
ATOM 722 N N . SER A 1 91 ? 3.144 5.874 11.221 1.00 63.28 91 SER A N 1
ATOM 723 C CA . SER A 1 91 ? 1.929 6.370 11.870 1.00 63.28 91 SER A CA 1
ATOM 724 C C . SER A 1 91 ? 2.309 7.567 12.743 1.00 63.28 91 SER A C 1
ATOM 726 O O . SER A 1 91 ? 2.725 7.400 13.893 1.00 63.28 91 SER A O 1
ATOM 728 N N . LEU A 1 92 ? 2.245 8.785 12.203 1.00 57.09 92 LEU A N 1
ATOM 729 C CA . LEU A 1 92 ? 2.468 9.983 13.012 1.00 57.09 92 LEU A CA 1
ATOM 730 C C . LEU A 1 92 ? 1.205 10.297 13.814 1.00 57.09 92 LEU A C 1
ATOM 732 O O . LEU A 1 92 ? 0.378 11.110 13.404 1.00 57.09 92 LEU A O 1
ATOM 736 N N . GLN A 1 93 ? 1.090 9.736 15.016 1.00 50.94 93 GLN A N 1
ATOM 737 C CA . GLN A 1 93 ? 0.245 10.371 16.023 1.00 50.94 93 GLN A CA 1
ATOM 738 C C . GLN A 1 93 ? 0.896 11.719 16.369 1.00 50.94 93 GLN A C 1
ATOM 740 O O . GLN A 1 93 ? 2.090 11.778 16.658 1.00 50.94 93 GLN A O 1
ATOM 745 N N . TRP A 1 94 ? 0.137 12.803 16.193 1.00 47.19 94 TRP A N 1
ATOM 746 C CA . TRP A 1 94 ? 0.627 14.169 15.984 1.00 47.19 94 TRP A CA 1
ATOM 747 C C . TRP A 1 94 ? 1.881 14.550 16.788 1.00 47.19 94 TRP A C 1
ATOM 749 O O . TRP A 1 94 ? 1.857 14.652 18.011 1.00 47.19 94 TRP A O 1
ATOM 759 N N . SER A 1 95 ? 2.960 14.848 16.066 1.00 41.78 95 SER A N 1
ATOM 760 C CA . SER A 1 95 ? 4.171 15.477 16.585 1.00 41.78 95 SER A CA 1
ATOM 761 C C . SER A 1 95 ? 4.511 16.670 15.691 1.00 41.78 95 SER A C 1
ATOM 763 O O . SER A 1 95 ? 4.382 16.598 14.471 1.00 41.78 95 SER A O 1
ATOM 765 N N . LEU A 1 96 ? 4.885 17.779 16.327 1.00 39.31 96 LEU A N 1
ATOM 766 C CA . LEU A 1 96 ? 5.029 19.169 15.862 1.00 39.31 96 LEU A CA 1
ATOM 767 C C . LEU A 1 96 ? 5.969 19.434 14.659 1.00 39.31 96 LEU A C 1
ATOM 769 O O . LEU A 1 96 ? 6.366 20.574 14.431 1.00 39.31 96 LEU A O 1
ATOM 773 N N . THR A 1 97 ? 6.310 18.438 13.846 1.00 47.53 97 THR A N 1
ATOM 774 C CA . THR A 1 97 ? 7.213 18.586 12.690 1.00 47.53 97 THR A CA 1
ATOM 775 C C . THR A 1 97 ? 6.586 19.365 11.522 1.00 47.53 97 THR A C 1
ATOM 777 O O . THR A 1 97 ? 7.290 19.788 10.609 1.00 47.53 97 THR A O 1
ATOM 780 N N . PHE A 1 98 ? 5.280 19.652 11.571 1.00 48.72 98 PHE A N 1
ATOM 781 C CA . PHE A 1 98 ? 4.555 20.373 10.513 1.00 48.72 98 PHE A CA 1
ATOM 782 C C . PHE A 1 98 ? 4.960 21.856 10.346 1.00 48.72 98 PHE A C 1
ATOM 784 O O . PHE A 1 98 ? 4.445 22.528 9.461 1.00 48.72 98 PHE A O 1
ATOM 791 N N . LEU A 1 99 ? 5.877 22.391 11.165 1.00 44.66 99 LEU A N 1
ATOM 792 C CA . LEU A 1 99 ? 6.274 23.806 11.114 1.00 44.66 99 LEU A CA 1
ATOM 793 C C . LEU A 1 99 ? 7.616 24.113 10.426 1.00 44.66 99 LEU A C 1
ATOM 795 O O . LEU A 1 99 ? 7.952 25.290 10.341 1.00 44.66 99 LEU A O 1
ATOM 799 N N . LEU A 1 100 ? 8.384 23.134 9.921 1.00 43.91 100 LEU A N 1
ATOM 800 C CA . LEU A 1 100 ? 9.744 23.428 9.419 1.00 43.91 100 LEU A CA 1
ATOM 801 C C . LEU A 1 100 ? 10.042 23.155 7.938 1.00 43.91 100 LEU A C 1
ATOM 803 O O . LEU A 1 100 ? 11.113 23.555 7.497 1.00 43.91 100 LEU A O 1
ATOM 807 N N . HIS A 1 101 ? 9.139 22.585 7.135 1.00 43.75 101 HIS A N 1
ATOM 808 C CA . HIS A 1 101 ? 9.399 22.422 5.693 1.00 43.75 101 HIS A CA 1
ATOM 809 C C . HIS A 1 101 ? 8.184 22.802 4.843 1.00 43.75 101 HIS A C 1
ATOM 811 O O . HIS A 1 101 ? 7.380 21.967 4.445 1.00 43.75 101 HIS A O 1
ATOM 817 N N . SER A 1 102 ? 8.070 24.096 4.544 1.00 48.94 102 SER A N 1
ATOM 818 C CA . SER A 1 102 ? 7.021 24.694 3.705 1.00 48.94 102 SER A CA 1
ATOM 819 C C . SER A 1 102 ? 7.179 24.437 2.193 1.00 48.94 102 SER A C 1
ATOM 821 O O . SER A 1 102 ? 6.628 25.189 1.397 1.00 48.94 102 SER A O 1
ATOM 823 N N . CYS A 1 103 ? 7.897 23.394 1.772 1.00 39.38 103 CYS A N 1
ATOM 824 C CA . CYS A 1 103 ? 8.065 23.024 0.361 1.00 39.38 103 CYS A CA 1
ATOM 825 C C . CYS A 1 103 ? 7.913 21.506 0.201 1.00 39.38 103 CYS A C 1
ATOM 827 O O . CYS A 1 103 ? 8.920 20.825 0.088 1.00 39.38 103 CYS A O 1
ATOM 829 N N . ASP A 1 104 ? 6.682 20.991 0.309 1.00 48.62 104 ASP A N 1
ATOM 830 C CA . ASP A 1 104 ? 6.192 19.727 -0.299 1.00 48.62 104 ASP A CA 1
ATOM 831 C C . ASP A 1 104 ? 4.859 19.288 0.342 1.00 48.62 104 ASP A C 1
ATOM 833 O O . ASP A 1 104 ? 4.680 18.166 0.815 1.00 48.62 104 ASP A O 1
ATOM 837 N N . LEU A 1 105 ? 3.869 20.185 0.369 1.00 40.78 105 LEU A N 1
ATOM 838 C CA . LEU A 1 105 ? 2.543 19.868 0.921 1.00 40.78 105 LEU A CA 1
ATOM 839 C C . LEU A 1 105 ? 1.757 18.835 0.086 1.00 40.78 105 LEU A C 1
ATOM 841 O O . LEU A 1 105 ? 0.744 18.329 0.559 1.00 40.78 105 LEU A O 1
ATOM 845 N N . GLU A 1 106 ? 2.222 18.482 -1.117 1.00 47.03 106 GLU A N 1
ATOM 846 C CA . GLU A 1 106 ? 1.602 17.455 -1.968 1.00 47.03 106 GLU A CA 1
ATOM 847 C C . GLU A 1 106 ? 2.115 16.028 -1.703 1.00 47.03 106 GLU A C 1
ATOM 849 O O . GLU A 1 106 ? 1.490 15.074 -2.162 1.00 47.03 106 GLU A O 1
ATOM 854 N N . ARG A 1 107 ? 3.221 15.857 -0.960 1.00 50.88 107 ARG A N 1
ATOM 855 C CA . ARG A 1 107 ? 3.871 14.543 -0.778 1.00 50.88 107 ARG A CA 1
ATOM 856 C C . ARG A 1 107 ? 3.586 13.847 0.545 1.00 50.88 107 ARG A C 1
ATOM 858 O O . ARG A 1 107 ? 3.900 12.674 0.652 1.00 50.88 107 ARG A O 1
ATOM 865 N N . LEU A 1 108 ? 2.991 14.525 1.526 1.00 52.53 108 LEU A N 1
ATOM 866 C CA . LEU A 1 108 ? 2.766 13.929 2.845 1.00 52.53 108 LEU A CA 1
ATOM 867 C C . LEU A 1 108 ? 1.516 13.042 2.845 1.00 52.53 108 LEU A C 1
ATOM 869 O O . LEU A 1 108 ? 0.411 13.460 3.204 1.00 52.53 108 LEU A O 1
ATOM 873 N N . VAL A 1 109 ? 1.704 11.794 2.444 1.00 57.75 109 VAL A N 1
ATOM 874 C CA . VAL A 1 109 ? 0.734 10.719 2.583 1.00 57.75 109 VAL A CA 1
ATOM 875 C C . VAL A 1 109 ? 0.796 10.217 4.024 1.00 57.75 109 VAL A C 1
ATOM 877 O O . VAL A 1 109 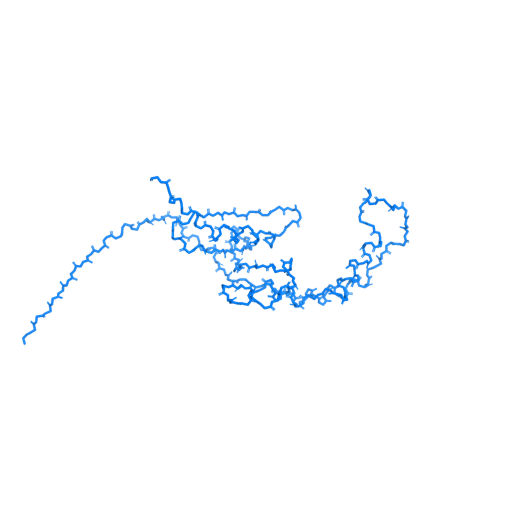? 1.568 9.333 4.382 1.00 57.75 109 VAL A O 1
ATOM 880 N N . HIS A 1 110 ? -0.065 10.757 4.884 1.00 65.62 110 HIS A N 1
ATOM 881 C CA . HIS A 1 110 ? -0.195 10.235 6.241 1.00 65.62 110 HIS A CA 1
ATOM 882 C C . HIS A 1 110 ? -0.965 8.911 6.217 1.00 65.62 110 HIS A C 1
ATOM 884 O O . HIS A 1 110 ? -2.181 8.895 6.022 1.00 65.62 110 HIS A O 1
ATOM 890 N N . ILE A 1 111 ? -0.274 7.797 6.447 1.00 69.75 111 ILE A N 1
ATOM 891 C CA . ILE A 1 111 ? -0.922 6.492 6.582 1.00 69.75 111 ILE A CA 1
ATOM 892 C C . ILE A 1 111 ? -1.164 6.174 8.054 1.00 69.75 111 ILE A C 1
ATOM 894 O O . ILE A 1 111 ? -0.255 6.194 8.879 1.00 69.75 111 ILE A O 1
ATOM 898 N N . PHE A 1 112 ? -2.425 5.891 8.371 1.00 78.88 112 PHE A N 1
ATOM 899 C CA . PHE A 1 112 ? -2.860 5.484 9.703 1.00 78.88 112 PHE A CA 1
ATOM 900 C C . PHE A 1 112 ? -2.308 4.112 10.083 1.00 78.88 112 PHE A C 1
ATOM 902 O O . PHE A 1 112 ? -1.755 3.387 9.253 1.00 78.88 112 PHE A O 1
ATOM 909 N N . GLU A 1 113 ? -2.488 3.735 11.346 1.00 87.69 113 GLU A N 1
ATOM 910 C CA . GLU A 1 113 ? -2.127 2.401 11.808 1.00 87.69 113 GLU A CA 1
ATOM 911 C C . GLU A 1 113 ? -2.747 1.325 10.909 1.00 87.69 113 GLU A C 1
ATOM 913 O O . GLU A 1 113 ? -3.936 1.354 10.570 1.00 87.69 113 GLU A O 1
ATOM 918 N N . GLN A 1 114 ? -1.900 0.392 10.484 1.00 90.81 114 GLN A N 1
ATOM 919 C CA . GLN A 1 114 ? -2.261 -0.664 9.554 1.00 90.81 114 GLN A CA 1
ATOM 920 C C . GLN A 1 114 ? -2.405 -1.979 10.301 1.00 90.81 114 GLN A C 1
ATOM 922 O O . GLN A 1 114 ? -1.608 -2.302 11.187 1.00 90.81 114 GLN A O 1
ATOM 927 N N . PHE A 1 115 ? -3.390 -2.765 9.892 1.00 93.81 115 PHE A N 1
ATOM 928 C CA . PHE A 1 115 ? -3.716 -4.036 10.509 1.00 93.81 115 PHE A CA 1
ATOM 929 C C . PHE A 1 115 ? -4.035 -5.086 9.454 1.00 93.81 115 PHE A C 1
ATOM 931 O O . PHE A 1 115 ? -4.375 -4.787 8.308 1.00 93.81 115 PHE A O 1
ATOM 938 N N . THR A 1 116 ? -3.948 -6.339 9.878 1.00 96.44 116 THR A N 1
ATOM 939 C CA . THR A 1 116 ? -4.520 -7.476 9.161 1.00 96.44 116 THR A CA 1
ATOM 940 C C . THR A 1 116 ? -5.458 -8.242 10.076 1.00 96.44 116 THR A C 1
ATOM 942 O O . THR A 1 116 ? -5.230 -8.299 11.283 1.00 96.44 116 THR A O 1
ATOM 945 N N . ALA A 1 117 ? -6.504 -8.827 9.507 1.00 96.19 117 ALA A N 1
ATOM 946 C CA . ALA A 1 117 ? -7.431 -9.722 10.190 1.00 96.19 117 ALA A CA 1
ATOM 947 C C . ALA A 1 117 ? -7.727 -10.940 9.312 1.00 96.19 117 ALA A C 1
ATOM 949 O O . ALA A 1 117 ? -7.590 -10.871 8.091 1.00 96.19 117 ALA A O 1
ATOM 950 N N . VAL A 1 118 ? -8.152 -12.043 9.926 1.00 95.88 118 VAL A N 1
ATOM 951 C CA . VAL A 1 118 ? -8.637 -13.225 9.208 1.00 95.88 118 VAL A CA 1
ATOM 952 C C . VAL A 1 118 ? -10.160 -13.204 9.207 1.00 95.88 118 VAL A C 1
ATOM 954 O O . VAL A 1 118 ? -10.791 -13.358 10.252 1.00 95.88 118 VAL A O 1
ATOM 957 N N . ILE A 1 119 ? -10.750 -13.023 8.028 1.00 93.31 119 ILE A N 1
ATOM 958 C CA . ILE A 1 119 ? -12.201 -13.021 7.816 1.00 93.31 119 ILE A CA 1
ATOM 959 C C . ILE A 1 119 ? -12.503 -14.121 6.808 1.00 93.31 119 ILE A C 1
ATOM 961 O O . ILE A 1 119 ? -11.981 -14.098 5.698 1.00 93.31 119 ILE A O 1
ATOM 965 N N . GLU A 1 120 ? -13.286 -15.120 7.216 1.00 93.31 120 GLU A N 1
ATOM 966 C CA . GLU A 1 120 ? -13.654 -16.256 6.351 1.00 93.31 120 GLU A CA 1
ATOM 967 C C . GLU A 1 120 ? -12.435 -16.973 5.728 1.00 93.31 120 GLU A C 1
ATOM 969 O O . GLU A 1 120 ? -12.474 -17.469 4.606 1.00 93.31 120 GLU A O 1
ATOM 974 N N . GLY A 1 121 ? -11.317 -17.022 6.463 1.00 92.12 121 GLY A N 1
ATOM 975 C CA . GLY A 1 121 ? -10.063 -17.634 6.008 1.00 92.12 121 GLY A CA 1
ATOM 976 C C . GLY A 1 121 ? -9.199 -16.748 5.102 1.00 92.12 121 GLY A C 1
ATOM 977 O O . GLY A 1 121 ? -8.107 -17.166 4.721 1.00 92.12 121 GLY A O 1
ATOM 978 N N . LEU A 1 122 ? -9.636 -15.526 4.788 1.00 95.12 122 LEU A N 1
ATOM 979 C CA . LEU A 1 122 ? -8.877 -14.551 4.009 1.00 95.12 122 LEU A CA 1
ATOM 980 C C . LEU A 1 122 ? -8.177 -13.543 4.921 1.00 95.12 122 LEU A C 1
ATOM 982 O O . LEU A 1 122 ? -8.782 -12.996 5.843 1.00 95.12 122 LEU A O 1
ATOM 986 N N . THR A 1 123 ? -6.909 -13.257 4.625 1.00 95.69 123 THR A N 1
ATOM 987 C CA . THR A 1 123 ? -6.185 -12.146 5.251 1.00 95.69 123 THR A CA 1
ATOM 988 C C . THR A 1 123 ? -6.649 -10.833 4.631 1.00 95.69 123 THR A C 1
ATOM 990 O O . THR A 1 123 ? -6.358 -10.553 3.468 1.00 95.69 123 THR A O 1
ATOM 993 N N . VAL A 1 124 ? -7.344 -10.015 5.415 1.00 95.00 124 VAL A N 1
ATOM 994 C CA . VAL A 1 124 ? -7.834 -8.693 5.017 1.00 95.00 124 VAL A CA 1
ATOM 995 C C . VAL A 1 124 ? -6.943 -7.624 5.637 1.00 95.00 124 VAL A C 1
ATOM 997 O O . VAL A 1 124 ? -6.797 -7.575 6.857 1.00 95.00 124 VAL A O 1
ATOM 1000 N N . HIS A 1 125 ? -6.345 -6.775 4.800 1.00 94.44 125 HIS A N 1
ATOM 1001 C CA . HIS A 1 125 ? -5.604 -5.584 5.227 1.00 94.44 125 HIS A CA 1
ATOM 1002 C C . HIS A 1 125 ? -6.543 -4.385 5.347 1.00 94.44 125 HIS A C 1
ATOM 1004 O O . HIS A 1 125 ? -7.430 -4.203 4.514 1.00 94.44 125 HIS A O 1
ATOM 1010 N N . PHE A 1 126 ? -6.337 -3.567 6.376 1.00 92.94 126 PHE A N 1
ATOM 1011 C CA . PHE A 1 126 ? -7.060 -2.314 6.558 1.00 92.94 126 PHE A CA 1
ATOM 1012 C C . PHE A 1 126 ? -6.227 -1.295 7.339 1.00 92.94 126 PHE A C 1
ATOM 1014 O O . PHE A 1 126 ? -5.306 -1.639 8.080 1.00 92.94 126 PHE A O 1
ATOM 1021 N N . THR A 1 127 ? -6.586 -0.023 7.186 1.00 90.44 127 THR A N 1
ATOM 1022 C CA . THR A 1 127 ? -6.133 1.073 8.050 1.00 90.44 127 THR A CA 1
ATOM 1023 C C . THR A 1 127 ? -7.229 1.414 9.047 1.00 90.44 127 THR A C 1
ATOM 1025 O O . THR A 1 127 ? -8.404 1.408 8.676 1.00 90.44 127 THR A O 1
ATOM 1028 N N . HIS A 1 128 ? -6.869 1.775 10.272 1.00 88.06 128 HIS A N 1
ATOM 1029 C CA . HIS A 1 128 ? -7.832 2.207 11.280 1.00 88.06 128 HIS A CA 1
ATOM 1030 C C . HIS A 1 128 ? -7.332 3.460 11.993 1.00 88.06 128 HIS A C 1
ATOM 1032 O O . HIS A 1 128 ? -6.196 3.505 12.454 1.00 88.06 128 HIS A O 1
ATOM 1038 N N . GLU A 1 129 ? -8.203 4.462 12.082 1.00 86.31 129 GLU A N 1
ATOM 1039 C CA . GLU A 1 129 ? -7.979 5.680 12.852 1.00 86.31 129 GLU A CA 1
ATOM 1040 C C . GLU A 1 129 ? -9.094 5.810 13.875 1.00 86.31 129 GLU A C 1
ATOM 1042 O O . GLU A 1 129 ? -10.278 5.790 13.526 1.00 86.31 129 GLU A O 1
ATOM 1047 N N . LYS A 1 130 ? -8.714 5.946 15.142 1.00 83.19 130 LYS A N 1
ATOM 1048 C CA . LYS A 1 130 ? -9.675 6.071 16.231 1.00 83.19 130 LYS A CA 1
ATOM 1049 C C . LYS A 1 130 ? -9.961 7.545 16.490 1.00 83.19 130 LYS A C 1
ATOM 1051 O O . LYS A 1 130 ? -9.037 8.329 16.689 1.00 83.19 130 LYS A O 1
ATOM 1056 N N . SER A 1 131 ? -11.239 7.913 16.529 1.00 82.62 131 SER A N 1
ATOM 1057 C CA . SER A 1 131 ? -11.631 9.245 16.990 1.00 82.62 131 SER A CA 1
ATOM 1058 C C . SER A 1 131 ? -11.307 9.415 18.476 1.00 82.62 131 SER A C 1
ATOM 1060 O O . SER A 1 131 ? -11.367 8.458 19.252 1.00 82.62 131 SER A O 1
ATOM 1062 N N . ALA A 1 132 ? -10.998 10.648 18.877 1.00 80.88 132 ALA A N 1
ATOM 1063 C CA . ALA A 1 132 ? -10.916 11.026 20.286 1.00 80.88 132 ALA A CA 1
ATOM 1064 C C . ALA A 1 132 ? -12.306 11.165 20.939 1.00 80.88 132 ALA A C 1
ATOM 1066 O O . ALA A 1 132 ? -12.405 11.174 22.165 1.00 80.88 132 ALA A O 1
ATOM 1067 N N . ASP A 1 133 ? -13.367 11.287 20.135 1.00 83.25 133 ASP A N 1
ATOM 1068 C CA . ASP A 1 133 ? -14.748 11.351 20.610 1.00 83.25 133 ASP A CA 1
ATOM 1069 C C . ASP A 1 133 ? -15.289 9.929 20.871 1.00 83.25 133 ASP A C 1
ATOM 1071 O O . ASP A 1 133 ? -15.350 9.128 19.931 1.00 83.25 133 ASP A O 1
ATOM 1075 N N . PRO A 1 134 ? -15.670 9.582 22.117 1.00 84.00 134 PRO A N 1
ATOM 1076 C CA . PRO A 1 134 ? -16.206 8.261 22.443 1.00 84.00 134 PRO A CA 1
ATOM 1077 C C . PRO A 1 134 ? -17.555 7.959 21.773 1.00 84.00 134 PRO A C 1
ATOM 1079 O O . PRO A 1 134 ? -17.880 6.786 21.612 1.00 84.00 134 PRO A O 1
ATOM 1082 N N . GLU A 1 135 ? -18.304 8.982 21.348 1.00 86.31 135 GLU A N 1
ATOM 1083 C CA . GLU A 1 135 ? -19.595 8.841 20.657 1.00 86.31 135 GLU A CA 1
ATOM 1084 C C . GLU A 1 135 ? -19.444 8.911 19.125 1.00 86.31 135 GLU A C 1
ATOM 1086 O O . GLU A 1 135 ? -20.428 9.035 18.390 1.00 86.31 135 GLU A O 1
ATOM 1091 N N . ALA A 1 136 ? -18.207 8.854 18.614 1.00 87.75 136 ALA A N 1
ATOM 1092 C CA . ALA A 1 136 ? -17.949 8.914 17.184 1.00 87.75 136 ALA A CA 1
ATOM 1093 C C . ALA A 1 136 ? -18.640 7.769 16.433 1.00 87.75 136 ALA A C 1
ATOM 1095 O O . ALA A 1 136 ? -18.516 6.592 16.777 1.00 87.75 136 ALA A O 1
ATOM 1096 N N . ILE A 1 137 ? -19.316 8.123 15.341 1.00 90.19 137 ILE A N 1
ATOM 1097 C CA . ILE A 1 137 ? -19.956 7.152 14.456 1.00 90.19 137 ILE A CA 1
AT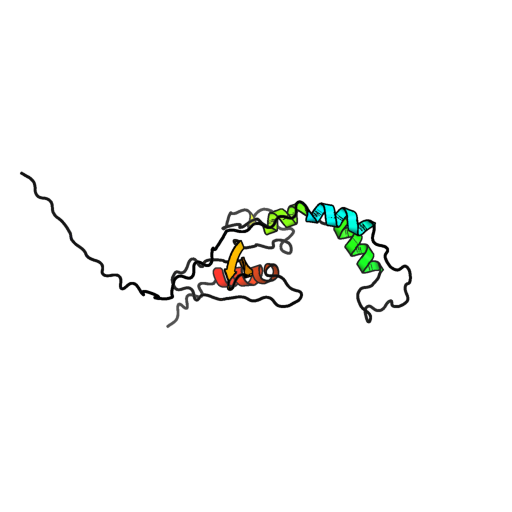OM 1098 C C . ILE A 1 137 ? -18.858 6.387 13.699 1.00 90.19 137 ILE A C 1
ATOM 1100 O O . ILE A 1 137 ? -18.044 7.019 13.018 1.00 90.19 137 ILE A O 1
ATOM 1104 N N . PRO A 1 138 ? -18.821 5.044 13.764 1.00 91.62 138 PRO A N 1
ATOM 1105 C CA . PRO A 1 138 ? -17.873 4.265 12.983 1.00 91.62 138 PRO A CA 1
ATOM 1106 C C . PRO A 1 138 ? -18.201 4.380 11.490 1.00 91.62 138 PRO A C 1
ATOM 1108 O O . PRO A 1 138 ? -19.324 4.109 11.063 1.00 91.62 138 PRO A O 1
ATOM 1111 N N . VAL A 1 139 ? -17.205 4.755 10.686 1.00 91.00 139 VAL A N 1
ATOM 1112 C CA . VAL A 1 139 ? -17.322 4.867 9.227 1.00 91.00 139 VAL A CA 1
ATOM 1113 C C . VAL A 1 139 ? -16.342 3.905 8.569 1.00 91.00 139 VAL A C 1
ATOM 1115 O O . VAL A 1 139 ? -15.155 3.903 8.886 1.00 91.00 139 VAL A O 1
ATOM 1118 N N . ILE A 1 140 ? -16.838 3.111 7.619 1.00 92.69 140 ILE A N 1
ATOM 1119 C CA . ILE A 1 140 ? -16.009 2.271 6.752 1.00 92.69 140 ILE A CA 1
ATOM 1120 C C . ILE A 1 140 ? -15.803 3.014 5.435 1.00 92.69 140 ILE A C 1
ATOM 1122 O O . ILE A 1 140 ? -16.769 3.380 4.764 1.00 92.69 140 ILE A O 1
ATOM 1126 N N . LEU A 1 141 ? -14.542 3.219 5.059 1.00 90.81 141 LEU A N 1
ATOM 1127 C CA . LEU A 1 141 ? -14.174 3.770 3.761 1.00 90.81 141 LEU A CA 1
ATOM 1128 C C . LEU A 1 141 ? -13.647 2.650 2.868 1.00 90.81 141 LEU A C 1
ATOM 1130 O O . LEU A 1 141 ? -12.689 1.962 3.218 1.00 90.81 141 LEU A O 1
ATOM 1134 N N . CYS A 1 142 ? -14.259 2.496 1.699 1.00 92.75 142 CYS A N 1
ATOM 1135 C CA . CYS A 1 142 ? -13.852 1.518 0.697 1.00 92.75 142 CYS A CA 1
ATOM 1136 C C . CYS A 1 142 ? -13.170 2.231 -0.471 1.00 92.75 142 CYS A C 1
ATOM 1138 O O . CYS A 1 142 ? -13.637 3.278 -0.923 1.00 92.75 142 CYS A O 1
ATOM 1140 N N . HIS A 1 143 ? -12.087 1.655 -0.989 1.00 89.94 143 HIS A N 1
ATOM 1141 C CA . HIS A 1 143 ? -11.480 2.108 -2.238 1.00 89.94 143 HIS A CA 1
ATOM 1142 C C . HIS A 1 143 ? -11.965 1.237 -3.404 1.00 89.94 143 HIS A C 1
ATOM 1144 O O . HIS A 1 143 ? -12.329 0.075 -3.227 1.00 89.94 143 HIS A O 1
ATOM 1150 N N . GLY A 1 144 ? -11.981 1.817 -4.602 1.00 89.50 144 GLY A N 1
ATOM 1151 C CA . GLY A 1 144 ? -12.238 1.093 -5.845 1.00 89.50 144 GLY A CA 1
ATOM 1152 C C . GLY A 1 144 ? -10.947 0.738 -6.578 1.00 89.50 144 GLY A C 1
ATOM 1153 O O . GLY A 1 144 ? -9.844 1.019 -6.111 1.00 89.50 144 GLY A O 1
ATOM 1154 N N . TRP A 1 145 ? -11.093 0.171 -7.770 1.00 91.81 145 TRP A N 1
ATOM 1155 C CA . TRP A 1 145 ? -9.997 0.032 -8.728 1.00 91.81 145 TRP A CA 1
ATOM 1156 C C . TRP A 1 145 ? -9.803 1.351 -9.501 1.00 91.81 145 TRP A C 1
ATOM 1158 O O . TRP A 1 145 ? -10.806 2.005 -9.795 1.00 91.81 145 TRP A O 1
ATOM 1168 N N . PRO A 1 146 ? -8.572 1.777 -9.850 1.00 89.69 146 PRO A N 1
ATOM 1169 C CA . PRO A 1 146 ? -7.255 1.162 -9.614 1.00 89.69 146 PRO A CA 1
ATOM 1170 C C . PRO A 1 146 ? -6.591 1.610 -8.296 1.00 89.69 146 PRO A C 1
ATOM 1172 O O . PRO A 1 146 ? -5.375 1.523 -8.142 1.00 89.69 146 PRO A O 1
ATOM 1175 N N . LEU A 1 147 ? -7.372 2.163 -7.369 1.00 87.19 147 LEU A N 1
ATOM 1176 C CA . LEU A 1 147 ? -6.867 2.829 -6.176 1.00 87.19 147 LEU A CA 1
ATOM 1177 C C . LEU A 1 147 ? -6.560 1.838 -5.045 1.00 87.19 147 LEU A C 1
ATOM 1179 O O . LEU A 1 147 ? -7.001 0.690 -5.044 1.00 87.19 147 LEU A O 1
ATOM 1183 N N . THR A 1 148 ? -5.817 2.320 -4.054 1.00 85.81 148 THR A N 1
ATOM 1184 C CA . THR A 1 148 ? -5.441 1.594 -2.833 1.00 85.81 148 THR A CA 1
ATOM 1185 C C . THR A 1 148 ? -5.921 2.366 -1.595 1.00 85.81 148 THR A C 1
ATOM 1187 O O . THR A 1 148 ? -6.270 3.543 -1.727 1.00 85.81 148 THR A O 1
ATOM 1190 N N . PRO A 1 149 ? -5.910 1.779 -0.379 1.00 84.38 149 PRO A N 1
ATOM 1191 C CA . PRO A 1 149 ? -6.335 2.475 0.844 1.00 84.38 149 PRO A CA 1
ATOM 1192 C C . PRO A 1 149 ? -5.595 3.794 1.102 1.00 84.38 149 PRO A C 1
ATOM 1194 O O . PRO A 1 149 ? -6.138 4.708 1.715 1.00 84.38 149 PRO A O 1
ATOM 1197 N N . VAL A 1 150 ? -4.374 3.922 0.578 1.00 84.31 150 VAL A N 1
ATOM 1198 C CA . VAL A 1 150 ? -3.515 5.102 0.708 1.00 84.31 150 VAL A CA 1
ATOM 1199 C C . VAL A 1 150 ? -4.221 6.393 0.280 1.00 84.31 150 VAL A C 1
ATOM 1201 O O . VAL A 1 150 ? -4.093 7.415 0.952 1.00 84.31 150 VAL A O 1
ATOM 1204 N N . ILE A 1 151 ? -5.030 6.349 -0.786 1.00 82.31 151 ILE A N 1
ATOM 1205 C CA . ILE A 1 151 ? -5.746 7.534 -1.289 1.00 82.31 151 ILE A CA 1
ATOM 1206 C C . ILE A 1 151 ? -6.799 8.058 -0.305 1.00 82.31 151 ILE A C 1
ATOM 1208 O O . ILE A 1 151 ? -7.191 9.224 -0.378 1.00 82.31 151 ILE A O 1
ATOM 1212 N N . LEU A 1 152 ? -7.285 7.191 0.590 1.00 85.25 152 LEU A N 1
ATOM 1213 C CA . LEU A 1 152 ? -8.349 7.519 1.531 1.00 85.25 152 LEU A CA 1
ATOM 1214 C C . LEU A 1 152 ? -7.834 8.285 2.752 1.00 85.25 152 LEU A C 1
ATOM 1216 O O . LEU A 1 152 ? -8.630 8.913 3.448 1.00 85.25 152 LEU A O 1
ATOM 1220 N N . SER A 1 153 ? -6.513 8.303 2.962 1.00 80.38 153 SER A N 1
ATOM 1221 C CA . SER A 1 153 ? -5.851 8.983 4.081 1.00 80.38 153 SER A CA 1
ATOM 1222 C C . SER A 1 153 ? -6.320 10.428 4.285 1.00 80.38 153 SER A C 1
ATOM 1224 O O . SER A 1 153 ? -6.650 10.836 5.402 1.00 80.38 153 SER A O 1
ATOM 1226 N N . LYS A 1 154 ? -6.438 11.187 3.190 1.00 76.75 154 LYS A N 1
ATOM 1227 C CA . LYS A 1 154 ? -6.909 12.580 3.200 1.00 76.75 154 LYS A CA 1
ATOM 1228 C C . LYS A 1 154 ? -8.328 12.740 3.756 1.00 76.75 154 LYS A C 1
ATOM 1230 O O . LYS A 1 154 ? -8.611 13.730 4.425 1.00 76.75 154 LYS A O 1
ATOM 1235 N N . TYR A 1 155 ? -9.213 11.770 3.517 1.00 81.94 155 TYR A N 1
ATOM 1236 C CA . TYR A 1 155 ? -10.591 11.809 4.013 1.00 81.94 155 TYR A CA 1
ATOM 1237 C C . TYR A 1 155 ? -10.667 11.361 5.464 1.00 81.94 155 TYR A C 1
ATOM 1239 O O . TYR A 1 155 ? -11.312 12.027 6.269 1.00 81.94 155 TYR A O 1
ATOM 1247 N N . THR A 1 156 ? -9.968 10.281 5.813 1.00 78.44 156 THR A N 1
ATOM 1248 C CA . THR A 1 156 ? -9.906 9.788 7.192 1.00 78.44 156 THR A CA 1
ATOM 1249 C C . THR A 1 156 ? -9.406 10.878 8.136 1.00 78.44 156 THR A C 1
ATOM 1251 O O . THR A 1 156 ? -9.986 11.066 9.198 1.00 78.44 156 THR A O 1
ATOM 1254 N N . GLN A 1 157 ? -8.417 11.678 7.719 1.00 74.31 157 GLN A N 1
ATOM 1255 C CA . GLN A 1 157 ? -7.941 12.808 8.516 1.00 74.31 157 GLN A CA 1
ATOM 1256 C C . GLN A 1 157 ? -9.019 13.888 8.725 1.00 74.31 157 GLN A C 1
ATOM 1258 O O . GLN A 1 157 ? -9.139 14.438 9.817 1.00 74.31 157 GLN A O 1
ATOM 1263 N N . ALA A 1 158 ? -9.793 14.225 7.692 1.00 74.12 158 ALA A N 1
ATOM 1264 C CA . ALA A 1 158 ? -10.866 15.212 7.818 1.00 74.12 158 ALA A CA 1
ATOM 1265 C C . ALA A 1 158 ? -11.999 14.706 8.727 1.00 74.12 158 ALA A C 1
ATOM 1267 O O . ALA A 1 158 ? -12.537 15.468 9.530 1.00 74.12 158 ALA A O 1
ATOM 1268 N N . LEU A 1 159 ? -12.328 13.415 8.626 1.00 77.19 159 LEU A N 1
ATOM 1269 C CA . LEU A 1 159 ? -13.375 12.768 9.415 1.00 77.19 159 LEU A CA 1
ATOM 1270 C C . LEU A 1 159 ? -12.960 12.536 10.872 1.00 77.19 159 LEU A C 1
ATOM 1272 O O . LEU A 1 159 ? -13.807 12.632 11.752 1.00 77.19 159 LEU A O 1
ATOM 1276 N N . SER A 1 160 ? -11.675 12.291 11.147 1.00 73.06 160 SER A N 1
ATOM 1277 C CA . SER A 1 160 ? -11.183 12.145 12.522 1.00 73.06 160 SER A CA 1
ATOM 1278 C C . SER A 1 160 ? -11.016 13.488 13.243 1.00 73.06 160 SER A C 1
ATOM 1280 O O . SER A 1 160 ? -11.173 13.552 14.460 1.00 73.06 160 SER A O 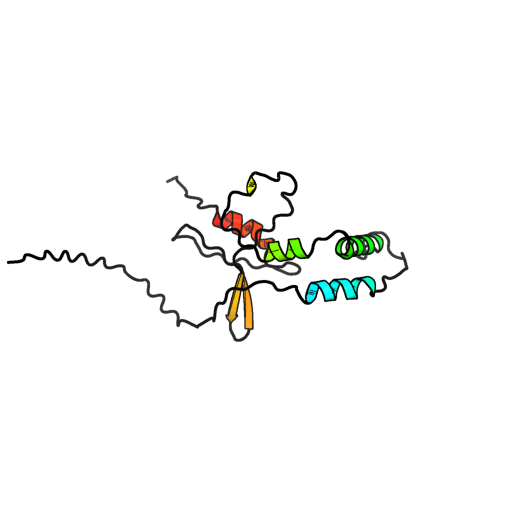1
ATOM 1282 N N . LYS A 1 161 ? -10.730 14.576 12.506 1.00 63.75 161 LYS A N 1
ATOM 1283 C CA . LYS A 1 161 ? -10.554 15.934 13.058 1.00 63.75 161 LYS A CA 1
ATOM 1284 C C . LYS A 1 161 ? -11.869 16.667 13.337 1.00 63.75 161 LYS A C 1
ATOM 1286 O O . LYS A 1 161 ? -11.917 17.479 14.259 1.00 63.75 161 LYS A O 1
ATOM 1291 N N . ASN A 1 162 ? -12.921 16.413 12.559 1.00 51.12 162 ASN A N 1
ATOM 1292 C CA . ASN A 1 162 ? -14.202 17.098 12.719 1.00 51.12 162 ASN A CA 1
ATOM 1293 C C . ASN A 1 162 ? -15.097 16.389 13.742 1.00 51.12 162 ASN A C 1
ATOM 1295 O O . ASN A 1 162 ? -16.079 15.738 13.392 1.00 51.12 162 ASN A O 1
ATOM 1299 N N . SER A 1 163 ? -14.846 16.649 15.024 1.00 46.75 163 SER A N 1
ATOM 1300 C CA . SER A 1 163 ? -15.951 16.796 15.969 1.00 46.75 163 SER A CA 1
ATOM 1301 C C . SER A 1 163 ? -16.723 18.057 15.568 1.00 46.75 163 SER A C 1
ATOM 1303 O O . SER A 1 163 ? -16.512 19.146 16.102 1.00 46.75 163 SER A O 1
ATOM 1305 N N . TYR A 1 164 ? -17.603 17.941 14.566 1.00 42.91 164 TYR A N 1
ATOM 1306 C CA . TYR A 1 164 ? -18.590 18.976 14.263 1.00 42.91 164 TYR A CA 1
ATOM 1307 C C . TYR A 1 164 ? -19.598 18.982 15.413 1.00 42.91 164 TYR A C 1
ATOM 1309 O O . TYR A 1 164 ? -20.704 18.457 15.328 1.00 42.91 164 TYR A O 1
ATOM 1317 N N . ARG A 1 165 ? -19.165 19.524 16.551 1.00 44.31 165 ARG A N 1
ATOM 1318 C CA . ARG A 1 165 ? -20.007 19.812 17.692 1.00 44.31 165 ARG A CA 1
ATOM 1319 C C . ARG A 1 165 ? -20.908 20.945 17.229 1.00 44.31 165 ARG A C 1
ATOM 1321 O O . ARG A 1 165 ? -20.507 22.106 17.219 1.00 44.31 165 ARG A O 1
ATOM 1328 N N . SER A 1 166 ? -22.110 20.584 16.793 1.00 42.38 166 SER A N 1
ATOM 1329 C CA . SER A 1 166 ? -23.218 21.507 16.605 1.00 42.38 166 SER A CA 1
ATOM 1330 C C . SER A 1 166 ? -23.551 22.133 17.960 1.00 42.38 166 SER A C 1
ATOM 1332 O O . SER A 1 166 ? -24.458 21.705 18.669 1.00 42.38 166 SER A O 1
ATOM 1334 N N . SER A 1 167 ? -22.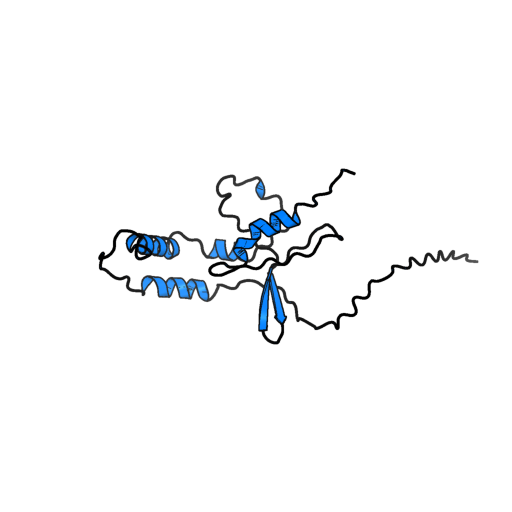803 23.156 18.360 1.00 43.56 167 SER A N 1
ATOM 1335 C CA . SER A 1 167 ? -23.331 24.177 19.249 1.00 43.56 167 SER A CA 1
ATOM 1336 C C . SER A 1 167 ? -24.315 24.993 18.417 1.00 43.56 167 SER A C 1
ATOM 1338 O O . SER A 1 167 ? -23.897 25.954 17.780 1.00 43.56 167 SER A O 1
ATOM 1340 N N . ASN A 1 168 ? -25.557 24.515 18.313 1.00 39.84 168 ASN A N 1
ATOM 1341 C CA . ASN A 1 168 ? -26.778 25.289 18.066 1.00 39.84 168 ASN A CA 1
ATOM 1342 C C . ASN A 1 168 ? -27.972 24.323 17.972 1.00 39.84 168 ASN A C 1
ATOM 1344 O O . ASN A 1 168 ? -28.248 23.800 16.895 1.00 39.84 168 ASN A O 1
ATOM 1348 N N . HIS A 1 169 ? -28.628 24.065 19.110 1.00 37.34 169 HIS A N 1
ATOM 1349 C CA . HIS A 1 169 ? -30.050 24.343 19.389 1.00 37.34 169 HIS A CA 1
ATOM 1350 C C . HIS A 1 169 ? -30.429 23.831 20.780 1.00 37.34 169 HIS A C 1
ATOM 1352 O O . HIS A 1 169 ? -30.126 22.659 21.087 1.00 37.34 169 HIS A O 1
#